Protein AF-A0A958HVL2-F1 (afdb_monomer_lite)

Radius of gyration: 17.16 Å; chains: 1; bounding box: 25×40×42 Å

Secondary structure (DSSP, 8-state):
-HHHIIIIIS----S--BTTB-----SEEEEE-TTS-EEEEEETT-HHHHHHHHHHHHHHHH--

Structure (mmCIF, N/CA/C/O backbone):
data_AF-A0A958HVL2-F1
#
_entry.id   AF-A0A958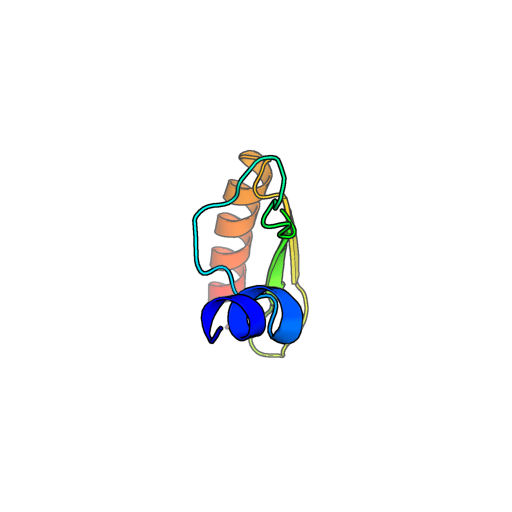HVL2-F1
#
loop_
_atom_site.group_PDB
_atom_site.id
_atom_site.type_symbol
_atom_site.label_atom_id
_atom_site.label_alt_id
_atom_site.label_comp_id
_atom_site.label_asym_id
_atom_site.label_entity_id
_atom_site.label_seq_id
_atom_site.pdbx_PDB_ins_code
_atom_site.Cartn_x
_atom_site.Cartn_y
_atom_site.Cartn_z
_atom_site.occupancy
_atom_site.B_iso_or_equiv
_atom_site.auth_seq_id
_atom_site.auth_comp_id
_atom_site.auth_asym_id
_atom_site.auth_atom_id
_atom_site.pdbx_PDB_model_num
ATOM 1 N N . THR A 1 1 ? 3.983 -28.267 -20.288 1.00 78.69 1 THR A N 1
ATOM 2 C CA . THR A 1 1 ? 4.689 -28.810 -19.099 1.00 78.69 1 THR A CA 1
ATOM 3 C C . THR A 1 1 ? 4.106 -28.195 -17.831 1.00 78.69 1 THR A C 1
ATOM 5 O O . THR A 1 1 ? 3.248 -27.326 -17.945 1.00 78.69 1 THR A O 1
ATOM 8 N N . ILE A 1 2 ? 4.532 -28.605 -16.627 1.00 77.00 2 ILE A N 1
ATOM 9 C CA . ILE A 1 2 ? 4.072 -27.954 -15.380 1.00 77.00 2 ILE A CA 1
ATOM 10 C C . ILE A 1 2 ? 4.448 -26.459 -15.330 1.00 77.00 2 ILE A C 1
ATOM 12 O O . ILE A 1 2 ? 3.705 -25.655 -14.775 1.00 77.00 2 ILE A O 1
ATOM 16 N N . TYR A 1 3 ? 5.540 -26.080 -16.005 1.00 71.69 3 TYR A N 1
ATOM 17 C CA . TYR A 1 3 ? 5.950 -24.689 -16.207 1.00 71.69 3 TYR A CA 1
ATOM 18 C C . TYR A 1 3 ? 4.920 -23.883 -17.013 1.00 71.69 3 TYR A C 1
ATOM 20 O O . TYR A 1 3 ? 4.547 -22.786 -16.601 1.00 71.69 3 TYR A O 1
ATOM 28 N N . ASP A 1 4 ? 4.400 -24.439 -18.113 1.00 76.38 4 ASP A N 1
ATOM 29 C CA . ASP A 1 4 ? 3.389 -23.752 -18.933 1.00 76.38 4 ASP A CA 1
ATOM 30 C C . ASP A 1 4 ? 2.079 -23.537 -18.172 1.00 76.38 4 ASP A C 1
ATOM 32 O O . ASP A 1 4 ? 1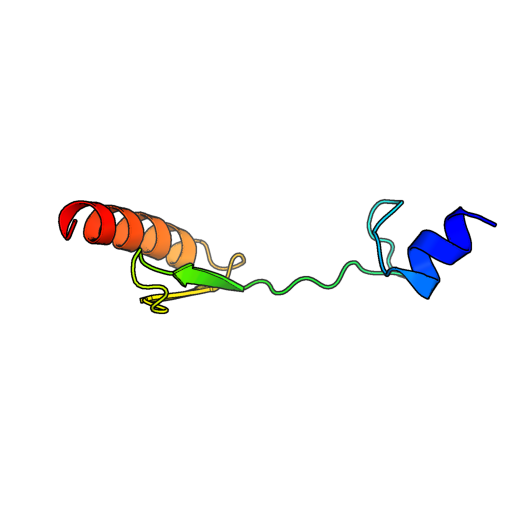.450 -22.490 -18.315 1.00 76.38 4 ASP A O 1
ATOM 36 N N . LEU A 1 5 ? 1.679 -24.499 -17.332 1.00 76.25 5 LEU A N 1
ATOM 37 C CA . LEU A 1 5 ? 0.495 -24.366 -16.482 1.00 76.25 5 LEU A CA 1
ATOM 38 C C . LEU A 1 5 ? 0.676 -23.251 -15.442 1.00 76.25 5 LEU A C 1
ATOM 40 O O . LEU A 1 5 ? -0.229 -22.440 -15.244 1.00 76.25 5 LEU A O 1
ATOM 44 N N . ALA A 1 6 ? 1.846 -23.183 -14.805 1.00 71.62 6 ALA A N 1
ATOM 45 C CA . ALA A 1 6 ? 2.140 -22.168 -13.802 1.00 71.62 6 ALA A CA 1
ATOM 46 C C . ALA A 1 6 ? 2.161 -20.746 -14.390 1.00 71.62 6 ALA A C 1
ATOM 48 O O . ALA A 1 6 ? 1.552 -19.841 -13.817 1.00 71.62 6 ALA A O 1
ATOM 49 N N . ILE A 1 7 ? 2.779 -20.562 -15.561 1.00 69.50 7 ILE A N 1
ATOM 50 C CA . ILE A 1 7 ? 2.895 -19.248 -16.210 1.00 69.50 7 ILE A CA 1
ATOM 51 C C . ILE A 1 7 ? 1.596 -18.864 -16.931 1.00 69.50 7 ILE A C 1
ATOM 53 O O . ILE A 1 7 ? 1.076 -17.766 -16.737 1.00 69.50 7 ILE A O 1
ATOM 57 N N . SER A 1 8 ? 1.039 -19.748 -17.761 1.00 69.75 8 SER A N 1
ATOM 58 C CA . SER A 1 8 ? -0.100 -19.402 -18.623 1.00 69.75 8 SER A CA 1
ATOM 59 C C . SER A 1 8 ? -1.443 -19.545 -17.918 1.00 69.75 8 SER A C 1
ATOM 61 O O . SER A 1 8 ? -2.314 -18.698 -18.117 1.00 69.75 8 SER A O 1
ATOM 63 N N . GLY A 1 9 ? -1.602 -20.588 -17.097 1.00 68.56 9 GLY A N 1
ATOM 64 C CA . GLY A 1 9 ? -2.850 -20.892 -16.396 1.00 68.56 9 GLY A CA 1
ATOM 65 C C . GLY A 1 9 ? -2.999 -20.134 -15.081 1.00 68.56 9 GLY A C 1
ATOM 66 O O . GLY A 1 9 ? -4.041 -19.535 -14.839 1.00 68.56 9 GLY A O 1
ATOM 67 N N . MET A 1 10 ? -1.955 -20.125 -14.249 1.00 70.50 10 MET A N 1
ATOM 68 C CA . MET A 1 10 ? -2.020 -19.533 -12.904 1.00 70.50 10 MET A CA 1
ATOM 69 C C . MET A 1 10 ? -1.411 -18.128 -12.806 1.00 70.50 10 MET A C 1
ATOM 71 O O . MET A 1 10 ? -1.571 -17.478 -11.777 1.00 70.50 10 MET A O 1
ATOM 75 N N . LYS A 1 11 ? -0.722 -17.650 -13.856 1.00 64.12 11 LYS A N 1
ATOM 76 C CA . LYS A 1 11 ? -0.021 -16.349 -13.877 1.00 64.12 11 LYS A CA 1
ATOM 77 C C . LYS A 1 11 ? 0.982 -16.185 -12.727 1.00 64.12 11 LYS A C 1
ATOM 79 O O . LYS A 1 11 ? 1.252 -15.074 -12.280 1.00 64.12 11 LYS A O 1
ATOM 84 N N . ILE A 1 12 ? 1.545 -17.297 -12.257 1.00 65.50 12 ILE A N 1
ATOM 85 C CA . ILE A 1 12 ? 2.538 -17.311 -11.185 1.00 65.50 12 ILE A CA 1
ATOM 86 C C . ILE A 1 12 ? 3.913 -17.086 -11.804 1.00 65.50 12 ILE A C 1
ATOM 88 O O . ILE A 1 12 ? 4.287 -17.728 -12.787 1.00 65.50 12 ILE A O 1
ATOM 92 N N . SER A 1 13 ? 4.682 -16.181 -11.207 1.00 60.94 13 SER A N 1
ATOM 93 C CA . SER A 1 13 ? 6.062 -15.934 -11.607 1.00 60.94 13 SER A CA 1
ATOM 94 C C . SER A 1 13 ? 6.956 -17.108 -11.201 1.00 60.94 13 SER A C 1
ATOM 96 O O . SER A 1 13 ? 7.271 -17.269 -10.025 1.00 60.94 13 SER A O 1
ATOM 98 N N . VAL A 1 14 ? 7.383 -17.917 -12.172 1.00 63.25 14 VAL A N 1
ATOM 99 C CA . VAL A 1 14 ? 8.320 -19.043 -11.958 1.00 63.25 14 VAL A CA 1
ATOM 100 C C . VAL A 1 14 ? 9.774 -18.643 -12.266 1.00 63.25 14 VAL A C 1
ATOM 102 O O . VAL A 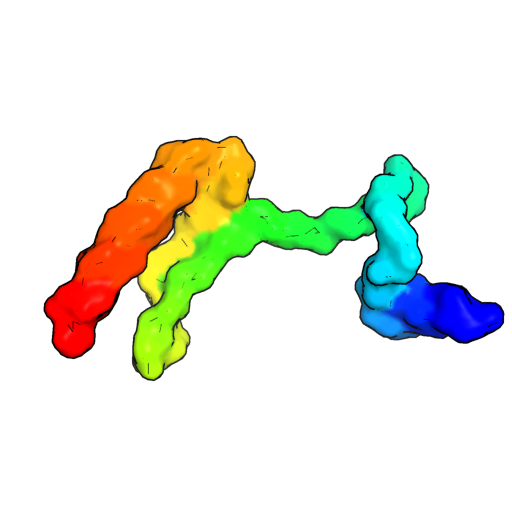1 14 ? 10.711 -19.365 -11.939 1.00 63.25 14 VAL A O 1
ATOM 105 N N . GLN A 1 15 ? 9.985 -17.474 -12.875 1.00 64.56 15 GLN A N 1
ATOM 106 C CA . GLN A 1 15 ? 11.295 -16.934 -13.241 1.00 64.56 15 GLN A CA 1
ATOM 107 C C . GLN A 1 15 ? 11.276 -15.405 -13.093 1.00 64.56 15 GLN A C 1
ATOM 109 O O . GLN A 1 15 ? 10.201 -14.809 -13.096 1.00 64.56 15 GLN A O 1
ATOM 114 N N . GLY A 1 16 ? 12.440 -14.763 -12.939 1.00 60.22 16 GLY A N 1
ATOM 115 C CA . GLY A 1 16 ? 12.522 -13.299 -12.864 1.00 60.22 16 GLY A CA 1
ATOM 116 C C . GLY A 1 16 ? 11.910 -12.628 -14.100 1.00 60.22 16 GLY A C 1
ATOM 117 O O . GLY A 1 16 ? 11.980 -13.182 -15.196 1.00 60.22 16 GLY A O 1
ATOM 118 N N . ALA A 1 17 ? 11.301 -11.449 -13.922 1.00 66.00 17 ALA A N 1
ATOM 119 C CA . ALA A 1 17 ? 10.665 -10.706 -15.009 1.00 66.00 17 ALA A CA 1
ATOM 120 C C . ALA A 1 17 ? 11.630 -10.525 -16.195 1.00 66.00 17 ALA A C 1
ATOM 122 O O . ALA A 1 17 ? 12.746 -10.034 -16.027 1.00 66.00 17 ALA A O 1
ATOM 123 N N . THR A 1 18 ? 11.192 -10.899 -17.396 1.00 67.44 18 THR A N 1
ATOM 124 C CA . THR A 1 18 ? 11.930 -10.648 -18.641 1.00 67.44 18 THR A CA 1
ATOM 125 C C . THR A 1 18 ? 11.255 -9.526 -19.426 1.00 67.44 18 THR A C 1
ATOM 127 O O . THR A 1 18 ? 10.085 -9.218 -19.205 1.00 67.44 18 THR A O 1
ATOM 130 N N . VAL A 1 19 ? 11.969 -8.928 -20.387 1.00 66.81 19 VAL A N 1
ATOM 131 C CA . VAL A 1 19 ? 11.410 -7.882 -21.270 1.00 66.81 19 VAL A CA 1
ATOM 132 C C . VAL A 1 19 ? 10.175 -8.384 -22.034 1.00 66.81 19 VAL A C 1
ATOM 134 O O . VAL A 1 19 ? 9.253 -7.618 -22.295 1.00 66.81 19 VAL A O 1
ATOM 137 N N . THR A 1 20 ? 10.129 -9.678 -22.363 1.00 73.75 20 THR A N 1
ATOM 138 C CA . THR A 1 20 ? 9.023 -10.312 -23.098 1.00 73.75 20 THR A CA 1
ATOM 139 C C . THR A 1 20 ? 7.906 -10.846 -22.199 1.00 73.75 20 THR A C 1
ATOM 141 O O . THR A 1 20 ? 6.830 -11.161 -22.700 1.00 73.75 20 THR A O 1
ATOM 144 N N . SER A 1 21 ? 8.133 -10.941 -20.886 1.00 69.44 21 SER A N 1
ATOM 145 C CA . SER A 1 21 ? 7.147 -11.391 -19.900 1.00 69.44 21 SER A CA 1
ATOM 146 C C . SER A 1 21 ? 7.314 -10.612 -18.587 1.00 69.44 21 SER A C 1
ATOM 148 O O . SER A 1 21 ? 7.810 -11.163 -17.595 1.00 69.44 21 SER A O 1
ATOM 150 N N . PRO A 1 22 ? 6.935 -9.319 -18.565 1.00 67.00 22 PRO A N 1
ATOM 151 C CA . PRO A 1 22 ? 7.084 -8.486 -17.382 1.00 67.00 22 PRO A CA 1
ATOM 152 C C . PRO A 1 22 ? 6.101 -8.908 -16.285 1.00 67.00 22 PRO A C 1
ATOM 154 O O . PRO A 1 22 ? 4.931 -9.192 -16.544 1.00 67.00 22 PRO A O 1
ATOM 157 N N . ILE A 1 23 ? 6.562 -8.894 -15.034 1.00 67.94 23 ILE A N 1
ATOM 158 C CA . ILE A 1 23 ? 5.689 -9.037 -13.865 1.00 67.94 23 ILE A CA 1
ATOM 159 C C . ILE A 1 23 ? 5.116 -7.657 -13.560 1.00 67.94 23 ILE A 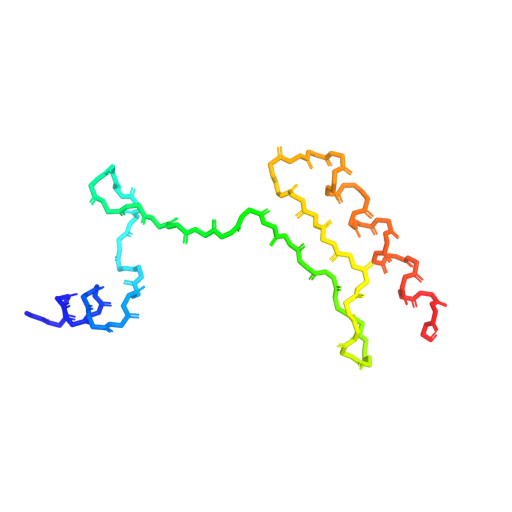C 1
ATOM 161 O O . ILE A 1 23 ? 5.743 -6.835 -12.886 1.00 67.94 23 ILE A O 1
ATOM 165 N N . ILE A 1 24 ? 3.931 -7.391 -14.100 1.00 68.69 24 ILE A N 1
ATOM 166 C CA . ILE A 1 24 ? 3.236 -6.126 -13.883 1.00 68.69 24 ILE A CA 1
ATOM 167 C C . ILE A 1 24 ? 2.572 -6.189 -12.509 1.00 68.69 24 ILE A C 1
ATOM 169 O O . ILE A 1 24 ? 1.597 -6.910 -12.309 1.00 68.69 24 ILE A O 1
ATOM 173 N N . HIS A 1 25 ? 3.121 -5.439 -11.560 1.00 73.75 25 HIS A N 1
ATOM 174 C CA . HIS A 1 25 ? 2.506 -5.187 -10.265 1.00 73.75 25 HIS A CA 1
ATOM 175 C C . HIS A 1 25 ? 2.111 -3.715 -10.186 1.00 73.75 25 HIS A C 1
ATOM 177 O O . HIS A 1 25 ? 2.746 -2.854 -10.798 1.00 73.75 25 HIS A O 1
ATOM 183 N N . SER A 1 26 ? 1.042 -3.430 -9.443 1.00 81.50 26 SER A N 1
ATOM 184 C CA . SER A 1 26 ? 0.736 -2.051 -9.079 1.00 81.50 26 SER A CA 1
ATOM 185 C C . SER A 1 26 ? 1.900 -1.494 -8.272 1.00 81.50 26 SER A C 1
ATOM 187 O O . SER A 1 26 ? 2.407 -2.159 -7.369 1.00 81.50 26 SER A O 1
ATOM 189 N N . THR A 1 27 ? 2.288 -0.263 -8.574 1.00 89.31 27 THR A N 1
ATOM 190 C CA . THR A 1 27 ? 3.261 0.475 -7.771 1.00 89.31 27 THR A CA 1
ATOM 191 C C . THR A 1 27 ? 2.596 1.088 -6.541 1.00 89.31 27 THR A C 1
ATOM 193 O O . THR A 1 27 ? 3.265 1.707 -5.736 1.00 89.31 27 THR A O 1
ATOM 196 N N . TYR A 1 28 ? 1.281 0.949 -6.353 1.00 93.50 28 TYR A N 1
ATOM 197 C CA . TYR A 1 28 ? 0.593 1.525 -5.200 1.00 93.50 28 TYR A CA 1
ATOM 198 C C . TYR A 1 28 ? 0.487 0.546 -4.032 1.00 93.50 28 TYR A C 1
ATOM 200 O O . TYR A 1 28 ? -0.090 -0.535 -4.158 1.00 93.50 28 TYR A O 1
ATOM 208 N N . PHE A 1 29 ? 0.950 0.987 -2.867 1.00 94.81 29 PHE A N 1
ATOM 209 C CA . PHE A 1 29 ? 0.578 0.432 -1.573 1.00 94.81 29 PHE A CA 1
ATOM 210 C C . PHE A 1 29 ? -0.755 1.017 -1.103 1.00 94.81 29 PHE A C 1
ATOM 212 O O . PHE A 1 29 ? -1.051 2.187 -1.351 1.00 94.81 29 PHE A O 1
ATOM 219 N N . VAL A 1 30 ? -1.541 0.213 -0.386 1.00 96.06 30 VAL A N 1
ATOM 220 C CA . VAL A 1 30 ? -2.824 0.617 0.206 1.00 96.06 30 VAL A CA 1
ATOM 221 C C . VAL A 1 30 ? -2.757 0.386 1.712 1.00 96.06 30 VAL A C 1
ATOM 223 O O . VAL A 1 30 ? -2.504 -0.737 2.146 1.00 96.06 30 VAL A O 1
ATOM 226 N N . LEU A 1 31 ? -2.980 1.433 2.511 1.00 97.00 31 LEU A N 1
ATOM 227 C CA . LEU A 1 31 ? -3.096 1.307 3.967 1.00 97.00 31 LEU A CA 1
ATOM 228 C C . LEU A 1 31 ? -4.547 0.992 4.326 1.00 97.00 31 LEU A C 1
ATOM 230 O O . LEU A 1 31 ? -5.450 1.750 3.969 1.00 97.00 31 LEU A O 1
ATOM 234 N N . ILE A 1 32 ? -4.759 -0.109 5.042 1.00 96.69 32 ILE A N 1
ATOM 235 C CA . ILE A 1 32 ? -6.073 -0.560 5.506 1.00 96.69 32 ILE A CA 1
ATOM 236 C C . ILE A 1 32 ? -6.025 -0.671 7.032 1.00 96.69 32 ILE A C 1
ATOM 238 O O . ILE A 1 32 ? -5.065 -1.217 7.573 1.00 96.69 32 ILE A O 1
ATOM 242 N N . ASP A 1 33 ? -7.033 -0.137 7.722 1.00 95.44 33 ASP A N 1
ATOM 243 C CA . ASP A 1 33 ? -7.128 -0.217 9.184 1.00 95.44 33 ASP A CA 1
ATOM 244 C C . ASP A 1 33 ? -7.802 -1.502 9.696 1.00 95.44 33 ASP A C 1
ATOM 246 O O . ASP A 1 33 ? -8.285 -2.335 8.926 1.00 95.44 33 ASP A O 1
ATOM 250 N N . ALA A 1 34 ? -7.852 -1.660 11.024 1.00 93.62 34 ALA A N 1
ATOM 251 C CA . ALA A 1 34 ? -8.438 -2.827 11.689 1.00 93.62 34 ALA A CA 1
ATOM 252 C C . ALA A 1 34 ? -9.942 -3.028 11.404 1.00 93.62 34 ALA A C 1
ATOM 254 O O . ALA A 1 34 ? -10.456 -4.130 11.579 1.00 93.62 34 ALA A O 1
ATOM 255 N N . ASN A 1 35 ? -10.642 -1.992 10.930 1.00 95.81 35 ASN A N 1
ATOM 256 C CA . ASN A 1 35 ? -12.048 -2.050 10.529 1.00 95.81 35 ASN A CA 1
ATOM 257 C C . ASN A 1 35 ? -12.209 -2.266 9.014 1.00 95.81 35 ASN A C 1
ATOM 259 O O . ASN A 1 35 ? -13.280 -2.003 8.464 1.00 95.81 35 ASN A O 1
ATOM 263 N N . ALA A 1 36 ? -11.144 -2.707 8.337 1.00 95.25 36 ALA A N 1
ATOM 264 C CA . ALA A 1 36 ? -11.074 -2.895 6.893 1.00 95.25 36 ALA A CA 1
ATOM 265 C C . ALA A 1 36 ? -11.329 -1.609 6.078 1.00 95.25 36 ALA A C 1
ATOM 267 O O . ALA A 1 36 ? -11.770 -1.678 4.928 1.00 95.25 36 ALA A O 1
ATOM 268 N N . ARG A 1 37 ? -11.050 -0.422 6.639 1.00 96.50 37 ARG A N 1
ATOM 269 C CA . ARG A 1 37 ? -11.198 0.852 5.919 1.00 96.50 37 ARG A CA 1
ATOM 270 C C . ARG A 1 37 ? -9.895 1.254 5.254 1.00 96.50 37 ARG A C 1
ATOM 272 O O . ARG A 1 37 ? -8.837 1.227 5.877 1.00 96.50 37 ARG A O 1
ATOM 279 N N . ILE A 1 38 ? -9.986 1.696 4.003 1.00 97.06 38 ILE A N 1
ATOM 280 C CA . ILE A 1 38 ? -8.846 2.251 3.271 1.00 97.06 38 ILE A CA 1
ATOM 281 C C . ILE A 1 38 ? -8.530 3.639 3.832 1.00 97.06 38 ILE A C 1
ATOM 283 O O . ILE A 1 38 ? -9.382 4.527 3.831 1.00 97.06 38 ILE A O 1
ATOM 287 N N . ARG A 1 39 ? -7.298 3.821 4.303 1.00 96.69 39 ARG A N 1
ATOM 288 C CA . ARG A 1 39 ? -6.796 5.067 4.901 1.00 96.69 39 ARG A CA 1
ATOM 289 C C . ARG A 1 39 ? -5.921 5.873 3.946 1.00 96.69 39 ARG A C 1
ATOM 291 O O . ARG A 1 39 ? -5.779 7.075 4.138 1.00 96.69 39 ARG A O 1
ATOM 298 N N . GLY A 1 40 ? -5.372 5.239 2.909 1.00 96.56 40 GLY A N 1
ATOM 299 C CA . GLY A 1 40 ? -4.559 5.927 1.912 1.00 96.56 40 GLY A CA 1
ATOM 300 C C . GLY A 1 40 ? -3.987 5.012 0.834 1.00 96.56 40 GLY A C 1
ATOM 301 O O . GLY A 1 40 ? -3.968 3.788 0.982 1.00 96.56 40 GLY A O 1
ATOM 302 N N . TYR A 1 41 ? -3.500 5.646 -0.232 1.00 97.44 41 TYR A N 1
ATOM 303 C CA . TYR A 1 41 ? -2.774 5.038 -1.345 1.00 97.44 41 TYR A CA 1
ATOM 304 C C . TYR A 1 41 ? -1.409 5.717 -1.472 1.00 97.44 41 TYR A C 1
ATOM 306 O O . TYR A 1 41 ? -1.328 6.941 -1.363 1.00 97.44 41 TYR A O 1
ATOM 314 N N . TYR A 1 42 ? -0.352 4.945 -1.722 1.00 97.62 42 TYR A N 1
ATOM 315 C CA . TYR A 1 42 ? 1.027 5.443 -1.718 1.00 97.62 42 TYR A CA 1
ATOM 316 C C . TYR A 1 42 ? 1.809 4.829 -2.873 1.00 97.62 42 TYR A C 1
ATOM 318 O O . TYR A 1 42 ? 1.901 3.609 -2.965 1.00 97.62 42 TYR A O 1
ATOM 326 N N . ASN A 1 43 ? 2.375 5.655 -3.750 1.00 95.06 43 ASN A N 1
ATOM 327 C CA . ASN A 1 43 ? 3.170 5.179 -4.877 1.00 95.06 43 ASN A CA 1
ATOM 328 C C . ASN A 1 43 ? 4.573 4.754 -4.405 1.00 95.06 43 ASN A C 1
ATOM 330 O O . ASN A 1 43 ? 5.334 5.562 -3.885 1.00 95.06 43 ASN A O 1
ATOM 334 N N . SER A 1 44 ? 4.940 3.494 -4.612 1.00 90.88 44 SER A N 1
ATOM 335 C CA . SER A 1 44 ? 6.221 2.894 -4.231 1.00 90.88 44 SER A CA 1
ATOM 336 C C . SER A 1 44 ? 7.415 3.505 -4.956 1.00 90.88 44 SER A C 1
ATOM 338 O O . SER A 1 44 ? 8.541 3.367 -4.488 1.00 90.88 44 SER A O 1
ATOM 340 N N . ASN A 1 45 ? 7.180 4.159 -6.095 1.00 93.56 45 ASN A N 1
ATOM 341 C CA . ASN A 1 45 ? 8.219 4.842 -6.862 1.00 93.56 45 ASN A CA 1
ATOM 342 C C . ASN A 1 45 ? 8.516 6.256 -6.335 1.00 93.56 45 ASN A C 1
ATOM 344 O O . ASN A 1 45 ? 9.456 6.890 -6.809 1.00 93.56 45 ASN A O 1
ATOM 348 N N . GLU A 1 46 ? 7.732 6.755 -5.376 1.00 96.44 46 GLU A N 1
ATOM 349 C CA . GLU A 1 46 ? 7.870 8.091 -4.796 1.00 96.44 46 GLU A CA 1
ATOM 350 C C . GLU A 1 46 ? 8.361 7.973 -3.342 1.00 96.44 46 GLU A C 1
ATOM 352 O O . GLU A 1 46 ? 7.592 7.583 -2.460 1.00 96.44 46 GLU A O 1
ATOM 357 N N . PRO A 1 47 ? 9.628 8.320 -3.042 1.00 96.00 47 PRO A N 1
ATOM 358 C CA . PRO A 1 47 ? 10.171 8.211 -1.685 1.00 96.00 47 PRO A CA 1
ATOM 359 C C . PRO A 1 47 ? 9.355 8.975 -0.633 1.00 96.00 47 PRO A C 1
ATOM 361 O O . PRO A 1 47 ? 9.150 8.486 0.475 1.00 96.00 47 PRO A O 1
ATOM 364 N N . GLU A 1 48 ? 8.827 10.146 -0.996 1.00 97.38 48 GLU A N 1
ATOM 365 C CA . GLU A 1 48 ? 7.981 10.968 -0.122 1.00 97.38 48 GLU A CA 1
ATOM 366 C C . GLU A 1 48 ? 6.675 10.257 0.261 1.00 97.38 48 GLU A C 1
ATOM 368 O O . GLU A 1 48 ? 6.225 10.347 1.405 1.00 97.38 48 GLU A O 1
ATOM 373 N N . ALA A 1 49 ? 6.094 9.482 -0.661 1.00 97.44 49 ALA A N 1
ATOM 374 C CA . ALA A 1 49 ? 4.903 8.691 -0.385 1.00 97.44 49 ALA A CA 1
ATOM 375 C C . ALA A 1 49 ? 5.193 7.572 0.628 1.00 97.44 49 ALA A C 1
ATOM 377 O O . ALA A 1 49 ? 4.338 7.261 1.457 1.00 97.44 49 ALA A O 1
ATOM 378 N N . LEU A 1 50 ? 6.402 7.002 0.622 1.00 96.94 50 LEU A N 1
ATOM 379 C CA . LEU A 1 50 ? 6.811 5.990 1.602 1.00 96.94 50 LEU A CA 1
ATOM 380 C C . LEU A 1 50 ? 7.049 6.589 2.994 1.00 96.94 50 LEU A C 1
ATOM 382 O O . LEU A 1 50 ? 6.657 5.982 3.993 1.00 96.94 5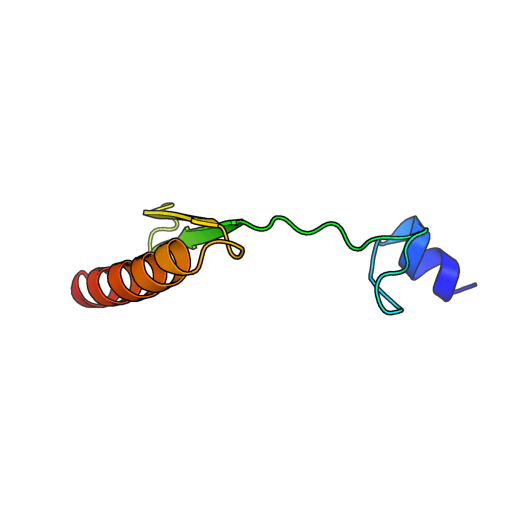0 LEU A O 1
ATOM 386 N N . GLU A 1 51 ? 7.630 7.786 3.087 1.00 98.00 51 GLU A N 1
ATOM 387 C CA . GLU A 1 51 ? 7.759 8.495 4.370 1.00 98.00 51 GLU A CA 1
ATOM 388 C C . GLU A 1 51 ? 6.390 8.904 4.933 1.00 98.00 51 GLU A C 1
ATOM 390 O O . GLU A 1 51 ? 6.132 8.756 6.136 1.00 98.00 51 GLU A O 1
ATOM 395 N N . LYS A 1 52 ? 5.463 9.319 4.061 1.00 97.94 52 LYS A N 1
ATOM 396 C CA . LYS A 1 52 ? 4.069 9.555 4.449 1.00 97.94 52 LYS A CA 1
ATOM 397 C C . LYS A 1 52 ? 3.396 8.270 4.935 1.00 97.94 52 LYS A C 1
ATOM 399 O O . LYS A 1 52 ? 2.762 8.293 5.985 1.00 97.94 52 LYS A O 1
ATOM 404 N N . LEU A 1 53 ? 3.575 7.147 4.235 1.00 97.88 53 LEU A N 1
ATOM 405 C CA . LEU A 1 53 ? 3.033 5.848 4.645 1.00 97.88 53 LEU A CA 1
ATOM 406 C C . LEU A 1 53 ? 3.503 5.460 6.053 1.00 97.88 53 LEU A C 1
ATOM 408 O O . LEU A 1 53 ? 2.679 5.101 6.891 1.00 97.88 53 LEU A O 1
ATOM 412 N N . LYS A 1 54 ? 4.806 5.571 6.345 1.00 97.25 54 LYS A N 1
ATOM 413 C CA . LYS A 1 54 ? 5.351 5.300 7.690 1.00 97.25 54 LYS A CA 1
ATOM 414 C C . LYS A 1 54 ? 4.698 6.181 8.753 1.00 97.25 54 LYS A C 1
ATOM 416 O O . LYS A 1 54 ? 4.346 5.706 9.831 1.00 97.25 54 LYS A O 1
ATOM 421 N N . THR A 1 55 ? 4.542 7.464 8.445 1.00 97.75 55 THR A N 1
ATOM 422 C CA . THR A 1 55 ? 3.924 8.439 9.346 1.00 97.75 55 THR A CA 1
ATOM 423 C C . THR A 1 55 ? 2.464 8.087 9.628 1.00 97.75 55 THR A C 1
ATOM 425 O O . THR A 1 55 ? 2.068 8.014 10.791 1.00 97.75 55 THR A O 1
ATOM 428 N N . ASP A 1 56 ? 1.688 7.790 8.587 1.00 97.44 56 ASP A N 1
ATOM 429 C CA . ASP A 1 56 ? 0.271 7.444 8.701 1.00 97.44 56 ASP A CA 1
ATOM 430 C C . ASP A 1 56 ? 0.065 6.121 9.460 1.00 97.44 56 ASP A C 1
ATOM 432 O O . ASP A 1 56 ? -0.846 6.022 10.279 1.00 97.44 56 ASP A O 1
ATOM 436 N N . VAL A 1 57 ? 0.940 5.124 9.265 1.00 96.88 57 VAL A N 1
ATOM 437 C CA . VAL A 1 57 ? 0.929 3.871 10.045 1.00 96.88 57 VAL A CA 1
ATOM 438 C C . VAL A 1 57 ? 1.157 4.147 11.532 1.00 96.88 57 VAL A C 1
ATOM 440 O O . VAL A 1 57 ? 0.419 3.631 12.370 1.00 96.88 57 VAL A O 1
ATOM 443 N N . ASN A 1 58 ? 2.138 4.988 11.874 1.00 96.94 58 ASN A N 1
ATOM 444 C CA . ASN A 1 58 ? 2.417 5.349 13.267 1.00 96.94 58 ASN A CA 1
ATOM 445 C C . ASN A 1 58 ? 1.253 6.112 13.916 1.00 96.94 58 ASN A C 1
ATOM 447 O O . ASN A 1 58 ? 0.999 5.942 15.108 1.00 96.94 58 ASN A O 1
ATOM 451 N N . MET A 1 59 ? 0.553 6.963 13.160 1.00 95.62 59 MET A N 1
ATOM 452 C CA . MET A 1 59 ? -0.661 7.629 13.642 1.00 95.6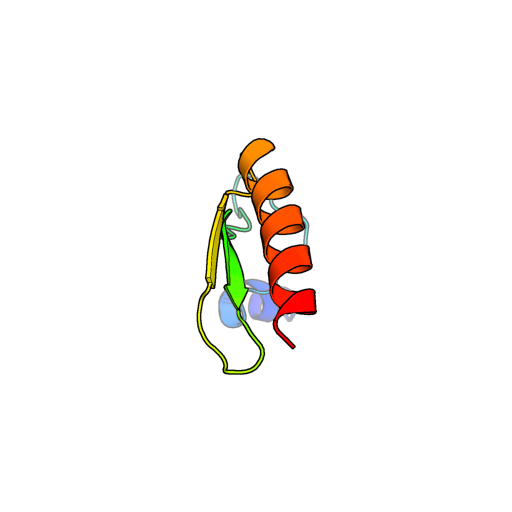2 59 MET A CA 1
ATOM 453 C C . MET A 1 59 ? -1.779 6.615 13.874 1.00 95.62 59 MET A C 1
ATOM 455 O O . MET A 1 59 ? -2.369 6.605 14.950 1.00 95.62 59 MET A O 1
ATOM 459 N N . LEU A 1 60 ? -2.005 5.716 12.916 1.00 94.75 60 LEU A N 1
ATOM 460 C CA . LEU A 1 60 ? -3.049 4.699 12.995 1.00 94.75 60 LEU A CA 1
ATOM 461 C C . LEU A 1 60 ? -2.871 3.768 14.201 1.00 94.75 60 LEU A C 1
ATOM 463 O O . LEU A 1 60 ? -3.844 3.434 14.865 1.00 94.75 60 LEU A O 1
ATOM 467 N N . GLN A 1 61 ? -1.630 3.401 14.532 1.00 92.44 61 GLN A N 1
ATOM 468 C CA . GLN A 1 61 ? -1.323 2.606 15.726 1.00 92.44 61 GLN A CA 1
ATOM 469 C C . GLN A 1 61 ? -1.676 3.312 17.043 1.00 92.44 61 GLN A C 1
ATOM 471 O O . GLN A 1 61 ? -1.911 2.638 18.039 1.00 92.44 61 GLN A O 1
ATOM 476 N N . ARG A 1 62 ? -1.698 4.650 17.069 1.00 93.19 62 ARG A N 1
ATOM 477 C CA . ARG A 1 62 ? -2.073 5.441 18.255 1.00 93.19 62 ARG A CA 1
ATOM 478 C C . ARG A 1 62 ? -3.579 5.673 18.372 1.00 93.19 62 ARG A C 1
ATOM 480 O O . ARG A 1 62 ? -4.028 6.098 19.429 1.00 93.19 62 ARG A O 1
ATOM 487 N N . GLU A 1 63 ? -4.333 5.458 17.295 1.00 86.00 63 GLU A N 1
ATOM 488 C CA . GLU A 1 63 ? -5.801 5.532 17.286 1.00 86.00 63 GLU A CA 1
ATOM 489 C C . GLU A 1 63 ? -6.459 4.257 17.848 1.00 86.00 63 GLU A C 1
ATOM 491 O O . GLU A 1 63 ? -7.674 4.250 18.054 1.00 86.00 63 GLU A O 1
ATOM 496 N N . MET A 1 64 ? -5.675 3.189 18.051 1.00 68.44 64 MET A N 1
ATOM 497 C CA . MET A 1 64 ? -6.120 1.890 18.569 1.00 68.44 64 MET A CA 1
ATOM 498 C C . MET A 1 64 ? -6.233 1.849 20.092 1.00 68.44 64 MET A C 1
ATOM 500 O O . MET A 1 64 ? -5.354 2.420 20.774 1.00 68.44 64 MET A O 1
#

Sequence (64 aa):
TIYDLAISGMKISVQGATVTSPIIHSTYFVLIDANARIRGYYNSNEPEALEKLKTDVNMLQREM

pLDDT: mean 84.6, std 13.39, range [60.22, 98.0]

Foldseek 3Di:
DVVCCCCVVVVHDPDAADPVRGPDDQQWDWDAAPVRDTPDIAGVVDVVSVVVVVVVVVVRVVVD